Protein AF-T2JK30-F1 (afdb_monomer_lite)

Secondary structure (DSSP, 8-state):
----TTSHHHHHHHHHHHHHHHTT--EEEE---TTTHHHHHHHHT-TTSEEEE-S-HHHHTT--

pLDDT: mean 94.28, std 5.74, range [66.75, 97.94]

InterPro domains:
  IPR012001 Thiamine pyrophosphate enzyme, N-terminal TPP-binding domain [PF02776] (14-62)
  IPR029061 Thiamin diphosphate-binding fold [SSF52518] (6-62)

Radius of gyration: 11.59 Å; chains: 1; bounding box: 28×19×28 Å

Foldseek 3Di:
DDADVPDPLLRVLLVVLVVVVVVPAQEEEDADDPVCVSNLVNQVPDPRHHYHYDNDPVVSVVVD

Sequence (64 aa):
MQLDFRNINTLWSSVIVETLSRLGLTTAVICPGSRSTPLTLAFARHPHIETIPILDERSAAFLL

Organism: NCBI:txid1284629

Structure (mmCIF, N/CA/C/O backbone):
data_AF-T2JK30-F1
#
_entry.id   AF-T2JK30-F1
#
loop_
_atom_site.group_PDB
_atom_site.id
_atom_site.type_symbol
_atom_site.label_atom_id
_atom_site.label_alt_id
_atom_site.label_comp_id
_atom_site.label_asym_id
_atom_site.label_entity_id
_atom_site.label_seq_id
_atom_site.pdbx_PDB_ins_code
_atom_site.Cartn_x
_atom_site.Cartn_y
_atom_site.Cartn_z
_atom_site.occupancy
_atom_site.B_iso_or_equiv
_atom_site.auth_seq_id
_atom_site.auth_comp_id
_atom_site.auth_asym_id
_atom_site.auth_atom_id
_atom_site.pdbx_PDB_model_num
ATOM 1 N N . MET A 1 1 ? 0.333 -3.946 12.482 1.00 69.06 1 MET A N 1
ATOM 2 C CA . MET A 1 1 ? 1.157 -4.979 11.796 1.00 69.06 1 MET A CA 1
ATOM 3 C C . MET A 1 1 ? 2.550 -5.018 12.435 1.00 69.06 1 MET A C 1
ATOM 5 O O . MET A 1 1 ? 2.959 -4.021 13.011 1.00 69.06 1 MET A O 1
ATOM 9 N N . GLN A 1 2 ? 3.293 -6.131 12.380 1.00 83.00 2 GLN A N 1
ATOM 10 C CA . GLN A 1 2 ? 4.695 -6.150 12.837 1.00 83.00 2 GLN A CA 1
ATOM 11 C C . GLN A 1 2 ? 5.604 -5.436 11.813 1.00 83.00 2 GLN A C 1
ATOM 13 O O . GLN A 1 2 ? 5.394 -5.580 10.610 1.00 83.00 2 GLN A O 1
ATOM 18 N N . LEU A 1 3 ? 6.589 -4.656 12.277 1.00 92.38 3 LEU A N 1
ATOM 19 C CA . LEU A 1 3 ? 7.542 -3.942 11.411 1.00 92.38 3 LEU A CA 1
ATOM 20 C C . LEU A 1 3 ? 8.409 -4.918 10.590 1.00 92.38 3 LEU A C 1
ATOM 22 O O . LEU A 1 3 ? 8.794 -5.978 11.085 1.00 92.38 3 LEU A O 1
ATOM 26 N N . ASP A 1 4 ? 8.736 -4.550 9.346 1.00 93.62 4 ASP A N 1
ATOM 27 C CA . ASP A 1 4 ? 9.428 -5.416 8.379 1.00 93.62 4 ASP A CA 1
ATOM 28 C C . ASP A 1 4 ? 10.907 -5.037 8.184 1.00 93.62 4 ASP A C 1
ATOM 30 O O . ASP A 1 4 ? 11.255 -4.185 7.367 1.00 93.62 4 ASP A O 1
ATOM 34 N N . PHE A 1 5 ? 11.799 -5.727 8.894 1.00 95.06 5 PHE A N 1
ATOM 35 C CA . PHE A 1 5 ? 13.238 -5.431 8.938 1.00 95.06 5 PHE A CA 1
ATOM 36 C C . PHE A 1 5 ? 14.078 -6.053 7.807 1.00 95.06 5 PHE A C 1
ATOM 38 O O . PHE A 1 5 ? 15.304 -6.055 7.895 1.00 95.06 5 PHE A O 1
ATOM 45 N N . ARG A 1 6 ? 13.472 -6.592 6.739 1.00 94.19 6 ARG A N 1
ATOM 46 C CA . ARG A 1 6 ? 14.227 -7.271 5.665 1.00 94.19 6 ARG A CA 1
ATOM 47 C C . ARG A 1 6 ? 15.171 -6.342 4.895 1.00 94.19 6 ARG A C 1
ATOM 49 O O . ARG A 1 6 ? 16.246 -6.771 4.487 1.00 94.19 6 ARG A O 1
ATOM 56 N N . ASN A 1 7 ? 14.776 -5.090 4.669 1.00 96.19 7 ASN A N 1
ATOM 57 C CA . ASN A 1 7 ? 15.637 -4.027 4.149 1.00 96.19 7 ASN A CA 1
ATOM 58 C C . ASN A 1 7 ? 15.102 -2.640 4.546 1.00 96.19 7 ASN A C 1
ATOM 60 O O . ASN A 1 7 ? 14.012 -2.513 5.103 1.00 96.19 7 ASN A O 1
ATOM 64 N N . ILE A 1 8 ? 15.859 -1.585 4.228 1.00 97.31 8 ILE A N 1
ATOM 65 C CA . ILE A 1 8 ? 15.497 -0.207 4.589 1.00 97.31 8 ILE A CA 1
ATOM 66 C C . ILE A 1 8 ? 14.161 0.242 3.975 1.00 97.31 8 ILE A C 1
ATOM 68 O O . ILE A 1 8 ? 13.384 0.925 4.636 1.00 97.31 8 ILE A O 1
ATOM 72 N N . ASN A 1 9 ? 13.845 -0.189 2.750 1.00 96.81 9 ASN A N 1
ATOM 73 C CA . ASN A 1 9 ? 12.614 0.207 2.069 1.00 96.81 9 ASN A CA 1
ATOM 74 C C . ASN A 1 9 ? 11.384 -0.472 2.682 1.00 96.81 9 ASN A C 1
ATOM 76 O O . ASN A 1 9 ? 10.363 0.185 2.879 1.00 96.81 9 ASN A O 1
ATOM 80 N N . THR A 1 10 ? 11.465 -1.768 3.001 1.00 96.56 10 THR A N 1
ATOM 81 C CA . THR A 1 10 ? 10.374 -2.488 3.678 1.00 96.56 10 THR A CA 1
ATOM 82 C C . THR A 1 10 ? 10.181 -1.982 5.101 1.00 96.56 10 THR A C 1
ATOM 84 O O . THR A 1 10 ? 9.040 -1.818 5.531 1.00 96.56 10 THR A O 1
ATOM 87 N N . LEU A 1 11 ? 11.278 -1.650 5.791 1.00 97.38 11 LEU A N 1
ATOM 88 C CA . LEU A 1 11 ? 11.237 -1.113 7.145 1.00 97.38 11 LEU A CA 1
ATOM 89 C C . LEU A 1 11 ? 10.472 0.204 7.169 1.00 97.38 11 LEU A C 1
ATOM 91 O O . LEU A 1 11 ? 9.433 0.289 7.822 1.00 97.38 11 LEU A O 1
ATOM 95 N N . TRP A 1 12 ? 10.923 1.197 6.402 1.00 97.62 12 TRP A N 1
ATOM 96 C CA . TRP A 1 12 ? 10.262 2.501 6.372 1.00 97.62 12 TRP A CA 1
ATOM 97 C C . TRP A 1 12 ?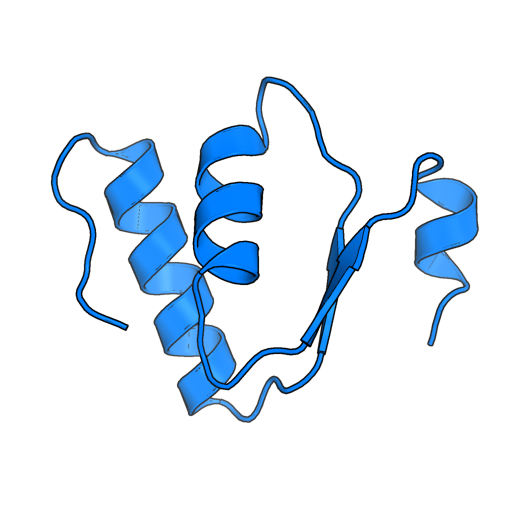 8.834 2.423 5.844 1.00 97.62 12 TRP A C 1
ATOM 99 O O . TRP A 1 12 ? 7.958 3.081 6.396 1.00 97.62 12 TRP A O 1
ATOM 109 N N . SER A 1 13 ? 8.563 1.565 4.858 1.00 97.62 13 SER A N 1
ATOM 110 C CA . SER A 1 13 ? 7.194 1.338 4.383 1.00 97.62 13 SER A CA 1
ATOM 111 C C . SER A 1 13 ? 6.286 0.815 5.499 1.00 97.62 13 SER A C 1
ATOM 113 O O . SER A 1 13 ? 5.198 1.346 5.703 1.00 97.62 13 SER A O 1
ATOM 115 N N . SER A 1 14 ? 6.740 -0.180 6.270 1.00 97.00 14 SER A N 1
ATOM 116 C CA . SER A 1 14 ? 5.965 -0.720 7.394 1.00 97.00 14 SER A CA 1
ATOM 117 C C . SER A 1 14 ? 5.761 0.301 8.520 1.00 97.00 14 SER A C 1
ATOM 119 O O . SER A 1 14 ? 4.661 0.386 9.059 1.00 97.00 14 SER A O 1
ATOM 121 N N . VAL A 1 15 ? 6.778 1.120 8.825 1.00 97.81 15 VAL A N 1
ATOM 122 C CA . VAL A 1 15 ? 6.693 2.196 9.827 1.00 97.81 15 VAL A CA 1
ATOM 123 C C . VAL A 1 15 ? 5.684 3.261 9.404 1.00 97.81 15 VAL A C 1
ATOM 125 O O . VAL A 1 15 ? 4.856 3.666 10.219 1.00 97.81 15 VAL A O 1
ATOM 128 N N . ILE A 1 16 ? 5.720 3.696 8.140 1.00 97.44 16 ILE A N 1
ATOM 129 C CA . ILE A 1 16 ? 4.794 4.703 7.607 1.00 97.44 16 ILE A CA 1
ATOM 130 C C . ILE A 1 16 ? 3.357 4.183 7.678 1.00 97.44 16 ILE A C 1
ATOM 132 O O . ILE A 1 16 ? 2.499 4.860 8.237 1.00 97.44 16 ILE A O 1
ATOM 136 N N . VAL A 1 17 ? 3.095 2.975 7.170 1.00 97.81 17 VAL A N 1
ATOM 137 C CA . VAL A 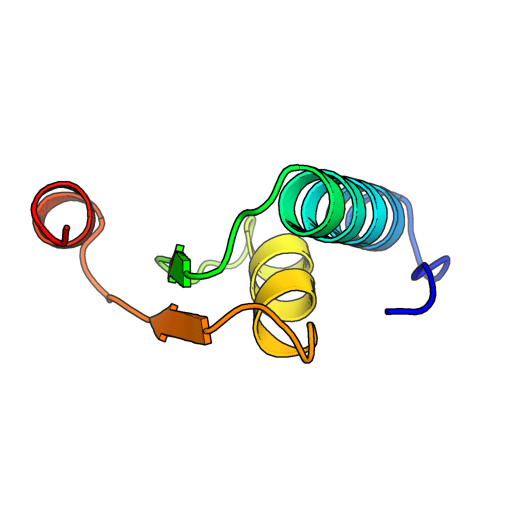1 17 ? 1.740 2.398 7.143 1.00 97.81 17 VAL A CA 1
ATOM 138 C C . VAL A 1 17 ? 1.184 2.188 8.553 1.00 97.81 17 VAL A C 1
ATOM 140 O O . VAL A 1 17 ? 0.042 2.558 8.819 1.00 97.81 17 VAL A O 1
ATOM 143 N N . GLU A 1 18 ? 1.989 1.658 9.476 1.00 97.62 18 GLU A N 1
ATOM 144 C CA . GLU A 1 18 ? 1.592 1.492 10.880 1.00 97.62 18 GLU A CA 1
ATOM 145 C C . GLU A 1 18 ? 1.299 2.848 11.542 1.00 97.62 18 GLU A C 1
ATOM 147 O O . GLU A 1 18 ? 0.297 2.996 12.240 1.00 97.62 18 GLU A O 1
ATOM 152 N N . THR A 1 19 ? 2.138 3.859 11.295 1.00 97.56 19 THR A N 1
ATOM 153 C CA . THR A 1 19 ? 1.923 5.217 11.818 1.00 97.56 19 THR A CA 1
ATOM 154 C C . THR A 1 19 ? 0.622 5.815 11.289 1.00 97.56 19 THR A C 1
ATOM 156 O O . THR A 1 19 ? -0.175 6.322 12.073 1.00 97.56 19 THR A O 1
ATOM 159 N N . LEU A 1 20 ? 0.367 5.715 9.982 1.00 97.62 20 LEU A N 1
ATOM 160 C CA . LEU A 1 20 ? -0.864 6.215 9.369 1.00 97.62 20 LEU A CA 1
ATOM 161 C C . LEU A 1 20 ? -2.103 5.502 9.918 1.00 97.62 20 LEU A C 1
ATOM 163 O O . LEU A 1 20 ? -3.091 6.162 10.232 1.00 97.62 20 LEU A O 1
ATOM 167 N N . SER A 1 21 ? -2.039 4.181 10.109 1.00 97.50 21 SER A N 1
ATOM 168 C CA . SER A 1 21 ? -3.140 3.439 10.730 1.00 97.50 21 SER A CA 1
ATOM 169 C C . SER A 1 21 ? -3.428 3.928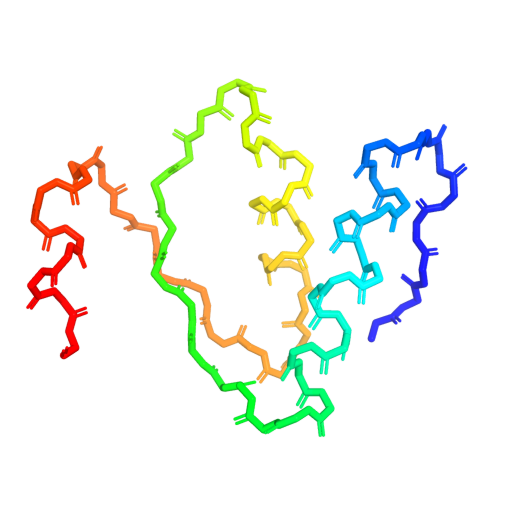 12.152 1.00 97.50 21 SER A C 1
ATOM 171 O O . SER A 1 21 ? -4.585 4.143 12.502 1.00 97.50 21 SER A O 1
ATOM 173 N N . ARG A 1 22 ? -2.387 4.178 12.960 1.00 96.62 22 ARG A N 1
ATOM 174 C CA . ARG A 1 22 ? -2.535 4.728 14.323 1.00 96.62 22 ARG A CA 1
ATOM 175 C C . ARG A 1 22 ? -3.108 6.141 14.345 1.00 96.62 22 ARG A C 1
ATOM 177 O O . ARG A 1 22 ? -3.745 6.513 15.324 1.00 96.62 22 ARG A O 1
ATOM 184 N N . LEU A 1 23 ? -2.893 6.911 13.281 1.00 97.94 23 LEU A N 1
ATOM 185 C CA . LEU A 1 23 ? -3.498 8.230 13.084 1.00 97.94 23 LEU A CA 1
ATOM 186 C C . LEU A 1 23 ? -4.945 8.158 12.563 1.00 97.94 23 LEU A C 1
ATOM 188 O O . LEU A 1 23 ? -5.564 9.198 12.360 1.00 97.94 23 LEU A O 1
ATOM 192 N N . GLY A 1 24 ? -5.496 6.955 12.375 1.00 97.31 24 GLY A N 1
ATOM 193 C CA . GLY A 1 24 ? -6.884 6.746 11.971 1.00 97.31 24 GLY A CA 1
ATOM 194 C C . GLY A 1 24 ? -7.089 6.569 10.469 1.00 97.31 24 GLY A C 1
ATOM 195 O O . GLY A 1 24 ? -8.231 6.601 10.019 1.00 97.31 24 GLY A O 1
ATOM 196 N N . LEU A 1 25 ? -6.027 6.368 9.680 1.00 97.31 25 LEU A N 1
ATOM 197 C CA . LEU A 1 25 ? -6.185 5.996 8.275 1.00 97.31 25 LEU A CA 1
ATOM 198 C C . LEU A 1 25 ? -6.853 4.616 8.177 1.00 97.31 25 LEU A C 1
ATOM 200 O O . LEU A 1 25 ? -6.318 3.632 8.689 1.00 97.31 25 LEU A O 1
ATOM 204 N N . THR A 1 26 ? -7.987 4.551 7.480 1.00 97.12 26 THR A N 1
ATOM 205 C CA . THR A 1 26 ? -8.759 3.316 7.256 1.00 97.12 26 THR A CA 1
ATOM 206 C C . THR A 1 26 ? -8.719 2.828 5.816 1.00 97.12 26 THR A C 1
ATOM 208 O O . THR A 1 26 ? -8.958 1.650 5.580 1.00 97.12 26 THR A O 1
ATOM 211 N N . THR A 1 27 ? -8.424 3.703 4.853 1.00 97.19 27 THR A N 1
ATOM 212 C CA . THR A 1 27 ? -8.487 3.384 3.422 1.00 97.19 27 THR A CA 1
ATOM 213 C C . THR A 1 27 ? -7.313 4.027 2.691 1.00 97.19 27 THR A C 1
ATOM 215 O O . THR A 1 27 ? -6.977 5.182 2.948 1.00 97.19 27 THR A O 1
ATOM 218 N N . ALA A 1 28 ? -6.682 3.286 1.782 1.00 96.62 28 ALA A N 1
ATOM 219 C CA . ALA A 1 28 ? -5.578 3.754 0.955 1.00 96.62 28 ALA A CA 1
ATOM 220 C C . ALA A 1 28 ? -5.808 3.375 -0.512 1.00 96.62 28 ALA A C 1
ATOM 222 O O . ALA A 1 28 ? -5.936 2.197 -0.846 1.00 96.62 28 ALA A O 1
ATOM 223 N N . VAL A 1 29 ? -5.812 4.372 -1.398 1.00 96.62 29 VAL A N 1
ATOM 224 C CA . VAL A 1 29 ? -5.827 4.165 -2.852 1.00 96.62 29 VAL A CA 1
ATOM 225 C C . VAL A 1 29 ? -4.386 4.115 -3.342 1.00 96.62 29 VAL A C 1
ATOM 227 O O . VAL A 1 29 ? -3.598 5.018 -3.060 1.00 96.62 29 VAL A O 1
ATOM 230 N N . ILE A 1 30 ? -4.010 3.046 -4.043 1.00 95.62 30 ILE A N 1
ATOM 231 C CA . ILE A 1 30 ? -2.618 2.802 -4.436 1.00 95.62 30 ILE A CA 1
ATOM 232 C C . ILE A 1 30 ? -2.537 2.451 -5.910 1.00 95.62 30 ILE A C 1
ATOM 234 O O . ILE A 1 30 ? -3.258 1.579 -6.382 1.00 95.62 30 ILE A O 1
ATOM 238 N N . CYS A 1 31 ? -1.579 3.070 -6.600 1.00 95.69 31 CYS A N 1
ATOM 239 C CA . CYS A 1 31 ? -1.161 2.685 -7.944 1.00 95.69 31 CYS A CA 1
ATOM 240 C C . CYS A 1 31 ? 0.156 1.891 -7.867 1.00 95.69 31 CYS A C 1
ATOM 242 O O . CYS A 1 31 ? 1.212 2.474 -7.586 1.00 95.69 31 CYS A O 1
ATOM 244 N N . PRO A 1 32 ? 0.121 0.550 -8.004 1.00 93.88 32 PRO A N 1
ATOM 245 C CA . PRO A 1 32 ? 1.303 -0.285 -7.823 1.00 93.88 32 PRO A CA 1
ATOM 246 C C . PRO A 1 32 ? 2.353 -0.058 -8.913 1.00 93.88 32 PRO A C 1
ATOM 248 O O . PRO A 1 32 ? 2.045 -0.017 -10.100 1.00 93.88 32 PRO A O 1
ATOM 251 N N . GLY A 1 33 ? 3.622 -0.006 -8.515 1.00 94.06 33 GLY A N 1
ATOM 252 C CA . GLY A 1 33 ? 4.757 0.086 -9.427 1.00 94.06 33 GLY A CA 1
ATOM 253 C C . GLY A 1 33 ? 6.030 -0.491 -8.812 1.00 94.06 33 GLY A C 1
ATOM 254 O O . GLY A 1 33 ? 6.112 -0.736 -7.605 1.00 94.06 33 GLY A O 1
ATOM 255 N N . SER A 1 34 ? 7.063 -0.696 -9.633 1.00 94.56 34 SER A N 1
ATOM 256 C CA . SER A 1 34 ? 8.330 -1.311 -9.194 1.00 94.56 34 SER A CA 1
ATOM 257 C C . SER A 1 34 ? 8.988 -0.562 -8.029 1.00 94.56 34 SER A C 1
ATOM 259 O O . SER A 1 34 ? 9.505 -1.173 -7.099 1.00 94.56 34 SER A O 1
ATOM 261 N N . ARG A 1 35 ? 8.917 0.774 -8.040 1.00 93.12 35 ARG A N 1
ATOM 262 C CA . ARG A 1 35 ? 9.484 1.634 -6.988 1.00 93.12 35 ARG A CA 1
ATOM 263 C C . ARG A 1 35 ? 8.607 1.728 -5.737 1.00 93.12 35 ARG A C 1
ATOM 265 O O . ARG A 1 35 ? 9.143 1.882 -4.646 1.00 93.12 35 ARG A O 1
ATOM 272 N N . SER A 1 36 ? 7.285 1.620 -5.876 1.00 94.56 36 SER A N 1
ATOM 273 C CA . SER A 1 36 ? 6.332 1.685 -4.756 1.00 94.56 36 SER A CA 1
ATOM 274 C C . SER A 1 36 ? 6.027 0.319 -4.136 1.00 94.56 36 SER A C 1
ATOM 276 O O . SER A 1 36 ? 5.374 0.260 -3.101 1.00 94.56 36 SER A O 1
ATOM 278 N N . THR A 1 37 ? 6.557 -0.772 -4.702 1.00 96.06 37 THR A N 1
ATOM 279 C CA . TH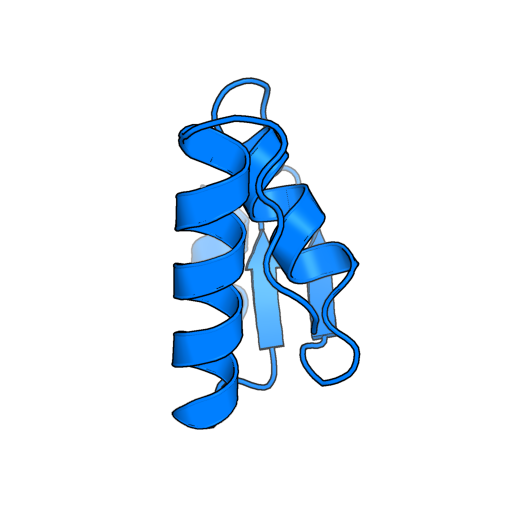R A 1 37 ? 6.330 -2.159 -4.257 1.00 96.06 37 THR A CA 1
ATOM 280 C C . THR A 1 37 ? 6.391 -2.368 -2.734 1.00 96.06 37 THR A C 1
ATOM 282 O O . THR A 1 37 ? 5.449 -2.954 -2.198 1.00 96.06 37 THR A O 1
ATOM 285 N N . PRO A 1 38 ? 7.427 -1.917 -1.992 1.00 96.62 38 PRO A N 1
ATOM 286 C CA . PRO A 1 38 ? 7.474 -2.144 -0.544 1.00 96.62 38 PRO A CA 1
ATOM 287 C C . PRO A 1 38 ? 6.344 -1.422 0.205 1.00 96.62 38 PRO A C 1
ATOM 289 O O . PRO A 1 38 ? 5.807 -1.976 1.163 1.00 96.62 38 PRO A O 1
ATOM 292 N N . LEU A 1 39 ? 5.930 -0.242 -0.264 1.00 96.75 39 LEU A N 1
ATOM 293 C CA . LEU A 1 39 ? 4.821 0.518 0.309 1.00 96.75 39 LEU A CA 1
ATOM 294 C C . LEU A 1 39 ? 3.473 -0.123 -0.027 1.00 96.75 39 LEU A C 1
ATOM 296 O O . LEU A 1 39 ? 2.655 -0.330 0.865 1.00 96.75 39 LEU A O 1
ATOM 300 N N . THR A 1 40 ? 3.274 -0.519 -1.287 1.00 96.88 40 THR A N 1
ATOM 301 C CA . THR A 1 40 ? 2.083 -1.254 -1.732 1.00 96.88 40 THR A CA 1
ATOM 302 C C . THR A 1 40 ? 1.885 -2.531 -0.919 1.00 96.88 40 THR A C 1
ATOM 304 O O . THR A 1 40 ? 0.784 -2.794 -0.445 1.00 96.88 40 THR A O 1
ATOM 30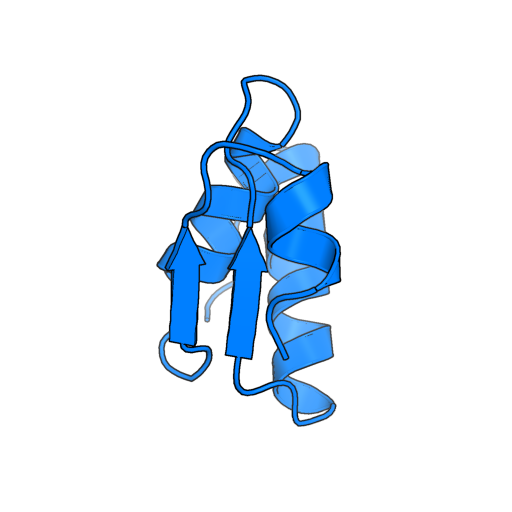7 N N . LEU A 1 41 ? 2.952 -3.309 -0.704 1.00 96.19 41 LEU A N 1
ATOM 308 C CA . LEU A 1 41 ? 2.889 -4.525 0.106 1.00 96.19 41 LEU A CA 1
ATOM 309 C C . LEU A 1 41 ? 2.602 -4.235 1.581 1.00 96.19 41 LEU A C 1
ATOM 311 O O . LEU A 1 41 ? 1.899 -5.019 2.214 1.00 96.19 41 LEU A O 1
ATOM 315 N N . ALA A 1 42 ? 3.142 -3.147 2.134 1.00 97.06 42 ALA A N 1
ATOM 316 C CA . ALA A 1 42 ? 2.890 -2.771 3.520 1.00 97.06 42 ALA A CA 1
ATOM 317 C C . ALA A 1 42 ? 1.411 -2.422 3.748 1.00 97.06 42 ALA A C 1
ATOM 319 O O . ALA A 1 42 ? 0.820 -2.920 4.703 1.00 97.06 42 ALA A O 1
ATOM 320 N N . PHE A 1 43 ? 0.799 -1.648 2.847 1.00 97.25 43 PHE A N 1
ATOM 321 C CA . PHE A 1 43 ? -0.634 -1.347 2.894 1.00 97.25 43 PHE A CA 1
ATOM 322 C C . PHE A 1 43 ? -1.494 -2.595 2.689 1.00 97.25 43 PHE A C 1
ATOM 324 O O . PHE A 1 43 ? -2.337 -2.892 3.529 1.00 97.25 43 PHE A O 1
ATOM 331 N N . ALA A 1 44 ? -1.209 -3.391 1.652 1.00 95.88 44 ALA A N 1
ATOM 332 C CA . ALA A 1 44 ? -1.978 -4.597 1.337 1.00 95.88 44 ALA A CA 1
ATOM 333 C C . ALA A 1 44 ? -1.966 -5.654 2.460 1.00 95.88 44 ALA A C 1
ATOM 335 O O . ALA A 1 44 ? -2.850 -6.504 2.521 1.00 95.88 44 ALA A O 1
ATOM 336 N N . ARG A 1 45 ? -0.954 -5.634 3.337 1.00 95.00 45 ARG A N 1
ATOM 337 C CA . ARG A 1 45 ? -0.834 -6.542 4.490 1.00 95.00 45 ARG A CA 1
ATOM 338 C C . ARG A 1 45 ? -1.400 -5.965 5.786 1.00 95.00 45 ARG A C 1
ATOM 340 O O . ARG A 1 45 ? -1.462 -6.689 6.780 1.00 95.00 45 ARG A O 1
ATOM 347 N N . HIS A 1 46 ? -1.760 -4.684 5.819 1.00 96.38 46 HIS A N 1
ATOM 348 C CA . HIS A 1 46 ? -2.205 -4.046 7.046 1.00 96.38 46 HIS A CA 1
ATOM 349 C C . HIS A 1 46 ? -3.669 -4.418 7.349 1.00 96.38 46 HIS A C 1
ATOM 351 O O . HIS A 1 46 ? -4.553 -4.077 6.572 1.00 96.38 46 HIS A O 1
ATOM 357 N N . PRO A 1 47 ? -3.973 -5.068 8.488 1.00 94.94 47 PRO A N 1
ATOM 358 C CA . PRO A 1 47 ? -5.300 -5.647 8.736 1.00 94.94 47 PRO A CA 1
ATOM 359 C C . PRO A 1 47 ? -6.410 -4.611 8.967 1.00 94.94 47 PRO A C 1
ATOM 361 O O . PRO A 1 47 ? -7.585 -4.954 8.914 1.00 94.94 47 PRO A O 1
ATOM 364 N N . HIS A 1 48 ? -6.046 -3.361 9.260 1.00 95.69 48 HIS A N 1
ATOM 365 C CA . HIS A 1 48 ? -6.989 -2.277 9.565 1.00 95.69 48 HIS A CA 1
ATOM 366 C C . HIS A 1 48 ? -7.089 -1.217 8.461 1.00 95.69 48 HIS A C 1
ATOM 368 O O . HIS A 1 48 ? -7.763 -0.213 8.664 1.00 95.69 48 HIS A O 1
ATOM 374 N N . ILE A 1 49 ? -6.390 -1.403 7.334 1.00 97.19 49 ILE A N 1
ATOM 375 C CA . ILE A 1 49 ? -6.452 -0.476 6.200 1.00 97.19 49 ILE A CA 1
ATOM 376 C C . ILE A 1 49 ? -6.990 -1.225 4.985 1.00 97.19 49 ILE A C 1
ATOM 378 O O . ILE A 1 49 ? -6.367 -2.166 4.496 1.00 97.19 49 ILE A O 1
ATOM 382 N N . GLU A 1 50 ? -8.125 -0.777 4.465 1.00 97.12 50 GLU A N 1
ATOM 383 C CA . GLU A 1 50 ? -8.615 -1.191 3.159 1.00 97.12 50 GLU A CA 1
ATOM 384 C C . GLU A 1 50 ? -7.706 -0.613 2.070 1.00 97.12 50 GLU A C 1
ATOM 386 O O . GLU A 1 50 ? -7.493 0.596 1.988 1.00 97.12 50 GLU A O 1
ATOM 391 N N . THR A 1 51 ? -7.147 -1.477 1.226 1.00 96.69 51 THR A N 1
ATOM 392 C CA . THR A 1 51 ? -6.259 -1.057 0.139 1.00 96.69 51 THR A CA 1
ATOM 393 C C . THR A 1 51 ? -6.962 -1.228 -1.199 1.00 96.69 51 THR A C 1
ATOM 395 O O . THR A 1 51 ? -7.291 -2.350 -1.581 1.00 96.69 51 THR A O 1
ATOM 398 N N . ILE A 1 52 ? -7.150 -0.128 -1.928 1.00 96.44 52 ILE A N 1
ATOM 399 C CA . ILE A 1 52 ? -7.831 -0.096 -3.224 1.00 96.44 52 ILE A CA 1
ATOM 400 C C . ILE A 1 52 ? -6.779 0.079 -4.331 1.00 96.44 52 ILE A C 1
ATOM 402 O O . ILE A 1 52 ? -6.185 1.156 -4.444 1.00 96.44 52 ILE A O 1
ATOM 406 N N . PRO A 1 53 ? -6.508 -0.954 -5.147 1.00 94.69 53 PRO A N 1
ATOM 407 C CA . PRO A 1 53 ? -5.568 -0.842 -6.252 1.00 94.69 53 PRO A CA 1
ATOM 408 C C . PRO A 1 53 ? -6.216 -0.148 -7.459 1.00 94.69 53 PRO A C 1
ATOM 410 O O . PRO A 1 53 ? -7.271 -0.571 -7.926 1.00 94.69 53 PRO A O 1
ATOM 413 N N . ILE A 1 54 ? -5.557 0.874 -8.004 1.00 94.69 54 ILE A N 1
ATOM 414 C CA . ILE A 1 54 ? -5.962 1.575 -9.232 1.00 94.69 54 ILE A CA 1
ATOM 415 C C . ILE A 1 54 ? -4.786 1.580 -10.213 1.00 94.69 54 ILE A C 1
ATOM 417 O O . ILE A 1 54 ? -3.635 1.683 -9.807 1.00 94.69 54 ILE A O 1
ATOM 421 N N . LEU A 1 55 ? -5.056 1.417 -11.509 1.00 91.94 55 LEU A N 1
ATOM 422 C CA . LEU A 1 55 ? -4.001 1.371 -12.529 1.00 91.94 55 LEU A CA 1
ATOM 423 C C . LEU A 1 55 ? -3.480 2.764 -12.909 1.00 91.94 55 LEU A C 1
ATOM 425 O O . LEU A 1 55 ? -2.292 2.925 -13.164 1.00 91.94 55 LEU A O 1
ATOM 429 N N . ASP A 1 56 ? -4.376 3.746 -12.980 1.00 93.00 56 ASP A N 1
ATOM 430 C CA . ASP A 1 56 ? -4.080 5.106 -13.426 1.00 93.00 56 ASP A CA 1
ATOM 431 C C . ASP A 1 56 ? -4.027 6.072 -12.238 1.00 93.00 56 ASP A C 1
ATOM 433 O O . ASP A 1 56 ? -5.024 6.264 -11.537 1.00 93.00 56 ASP A O 1
ATOM 437 N N . GLU A 1 57 ? -2.878 6.724 -12.038 1.00 91.25 57 GLU A N 1
ATOM 438 C CA . GLU A 1 57 ? -2.686 7.640 -10.909 1.00 91.25 57 GLU A CA 1
ATOM 439 C C . GLU A 1 57 ? -3.577 8.877 -11.010 1.00 91.25 57 GLU A C 1
ATOM 441 O O . GLU A 1 57 ? -3.962 9.445 -9.986 1.00 91.25 57 GLU A O 1
ATOM 446 N N . ARG A 1 58 ? -3.940 9.287 -12.234 1.00 91.50 58 ARG A N 1
ATOM 447 C CA . ARG A 1 58 ? -4.854 10.416 -12.432 1.00 91.50 58 ARG A CA 1
ATOM 448 C C . ARG A 1 58 ? -6.243 10.074 -11.924 1.00 91.50 58 ARG A C 1
ATOM 450 O O . ARG A 1 58 ? -6.785 10.831 -11.131 1.00 91.50 58 ARG A O 1
ATOM 457 N N . SER A 1 59 ? -6.790 8.934 -12.334 1.00 91.00 59 SER A N 1
ATOM 458 C CA . SER A 1 59 ? -8.088 8.444 -11.862 1.00 91.00 59 SER A CA 1
ATOM 459 C C . SER A 1 59 ? -8.085 8.196 -10.353 1.00 91.00 59 SER A C 1
ATOM 461 O O . SER A 1 59 ? -9.051 8.541 -9.679 1.00 91.00 59 SER A O 1
ATOM 463 N N . ALA A 1 60 ? -6.986 7.663 -9.808 1.00 91.56 60 ALA A N 1
ATOM 464 C CA . ALA A 1 60 ? -6.836 7.428 -8.373 1.00 91.56 60 ALA A CA 1
ATOM 465 C C . ALA A 1 60 ? -6.978 8.707 -7.535 1.00 91.56 60 ALA A C 1
ATOM 467 O O . ALA A 1 60 ? -7.525 8.646 -6.441 1.00 91.56 60 ALA A O 1
ATOM 468 N N . ALA A 1 61 ? -6.534 9.859 -8.049 1.00 89.06 61 ALA A N 1
ATOM 469 C CA . ALA A 1 61 ? -6.635 11.142 -7.351 1.00 89.06 61 ALA A CA 1
ATOM 470 C C . ALA A 1 61 ? -8.073 11.682 -7.231 1.00 89.06 61 ALA A C 1
ATOM 472 O O . ALA A 1 61 ? -8.315 12.571 -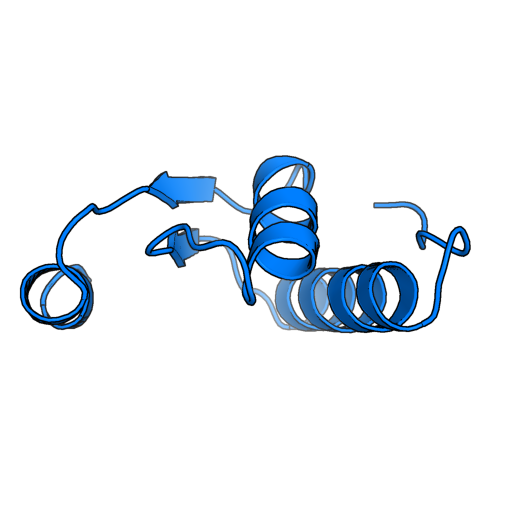6.420 1.00 89.06 61 ALA A O 1
ATOM 473 N N . PHE A 1 62 ? -9.008 11.169 -8.036 1.00 91.56 62 PHE A N 1
ATOM 474 C CA . PHE A 1 62 ? -10.439 11.491 -7.952 1.00 91.56 62 PHE A CA 1
ATOM 475 C C . PHE A 1 62 ? -11.244 10.389 -7.260 1.00 91.56 62 PHE A C 1
ATOM 477 O O . PHE A 1 62 ? -12.466 10.492 -7.149 1.00 91.56 62 PHE A O 1
ATOM 484 N N . LEU A 1 63 ? -10.573 9.317 -6.837 1.00 79.69 63 LEU A N 1
ATOM 485 C CA . LEU A 1 63 ? -11.173 8.293 -6.009 1.00 79.69 63 LEU A CA 1
ATOM 486 C C . LEU A 1 63 ? -11.059 8.769 -4.554 1.00 79.69 63 LEU A C 1
ATOM 488 O O . LEU A 1 63 ? -9.939 8.861 -4.052 1.00 79.69 63 LEU A O 1
ATOM 492 N N . LEU A 1 64 ? -12.217 8.998 -3.915 1.00 66.75 64 LEU A N 1
ATOM 493 C CA . LEU A 1 64 ? -12.451 9.569 -2.569 1.00 66.75 64 LEU A CA 1
ATOM 494 C C . LEU A 1 64 ? -12.745 11.077 -2.562 1.00 66.75 64 LEU A C 1
ATOM 496 O O . LEU A 1 64 ? -11.801 11.893 -2.632 1.00 66.75 64 LEU A O 1
#